Protein AF-Q9SX06-F1 (afdb_monomer_lite)

InterPro domains:
  IPR012171 Fatty acid desaturase [PTHR32100] (4-141)

pLDDT: mean 92.92, std 5.28, range [66.38, 98.56]

Foldseek 3Di:
DPPVQLVPDDPVLCCQCPPPPNVLQCVVVCQQANRRPDGAHLLQLPGPVDDVVCSVVSPVVNVVVVVVVVVLVVVCVVVNVVVSCVPPVVVVSVVSSVVSVQVCQQQQDDPDGFDDDDDPRDDPVSSVVRTDDDDPDPVVD

Radius of gyration: 18.38 Å; chains: 1; bounding box: 45×38×48 Å

Secondary structure (DSSP, 8-state):
--HHHHHTS-HHHHHHHHSTTGGGG-HHHHHHH-STT----TT-TTSTTS-GGGHHHHHHHHHHHHHHHHHHHHHHHHH-HHHHIIIIIHHHHHHHHHHHHHHHHHH--SSSPPP---GGG--HHHHHT-------GGG--

Organism: Brassica napus (NCBI:txid3708)

Structure (mmCIF, N/CA/C/O backbone):
data_AF-Q9SX06-F1
#
_entry.id   AF-Q9SX06-F1
#
loop_
_atom_site.group_PDB
_atom_site.id
_atom_site.type_symbol
_atom_site.label_atom_id
_atom_site.label_alt_id
_atom_site.label_comp_id
_atom_site.label_asym_id
_atom_site.label_entity_id
_atom_site.label_seq_id
_atom_site.pdbx_PDB_ins_code
_atom_site.Cartn_x
_atom_site.Cartn_y
_atom_site.Cartn_z
_atom_site.occupancy
_atom_site.B_iso_or_equiv
_atom_site.auth_seq_id
_atom_site.auth_comp_id
_atom_site.auth_asym_id
_atom_site.auth_atom_id
_atom_site.pdbx_PDB_model_num
ATOM 1 N N . LEU A 1 1 ? 11.502 -8.182 -11.245 1.00 79.12 1 LEU A N 1
ATOM 2 C CA . LEU A 1 1 ? 12.830 -7.976 -10.615 1.00 79.12 1 LEU A CA 1
ATOM 3 C C . LEU A 1 1 ? 13.899 -8.559 -11.544 1.00 79.12 1 LEU A C 1
ATOM 5 O O . LEU A 1 1 ? 13.615 -9.608 -12.111 1.00 79.12 1 LEU A O 1
ATOM 9 N N . PRO A 1 2 ? 15.064 -7.925 -11.776 1.00 85.12 2 PRO A N 1
ATOM 10 C CA . PRO A 1 2 ? 16.169 -8.583 -12.479 1.00 85.12 2 PRO A CA 1
ATOM 11 C C . PRO A 1 2 ? 16.639 -9.827 -11.714 1.00 85.12 2 PRO A C 1
ATOM 13 O O . PRO A 1 2 ? 16.700 -9.797 -10.485 1.00 85.12 2 PRO A O 1
ATOM 16 N N . GLU A 1 3 ? 17.004 -10.896 -12.422 1.00 87.69 3 GLU A N 1
ATOM 17 C CA . GLU A 1 3 ? 17.399 -12.177 -11.813 1.00 87.69 3 GLU A CA 1
ATOM 18 C C . GLU A 1 3 ? 18.585 -12.027 -10.849 1.00 87.69 3 GLU A C 1
ATOM 20 O O . GLU A 1 3 ? 18.566 -12.569 -9.746 1.00 87.69 3 GLU A O 1
ATOM 25 N N . LYS A 1 4 ? 19.580 -11.208 -11.215 1.00 90.44 4 LYS A N 1
ATOM 26 C CA . LYS A 1 4 ? 20.727 -10.887 -10.350 1.00 90.44 4 LYS A CA 1
ATOM 27 C C . LYS A 1 4 ? 20.289 -10.336 -8.990 1.00 90.44 4 LYS A C 1
ATOM 29 O O . LYS A 1 4 ? 20.822 -10.733 -7.962 1.00 90.44 4 LYS A O 1
ATOM 34 N N . LEU A 1 5 ? 19.305 -9.434 -8.982 1.00 89.44 5 LEU A N 1
ATOM 35 C CA . LEU A 1 5 ? 18.799 -8.841 -7.747 1.00 89.44 5 LEU A CA 1
ATOM 36 C C . LEU A 1 5 ? 17.976 -9.853 -6.947 1.00 89.44 5 LEU A C 1
ATOM 38 O O . LEU A 1 5 ? 18.119 -9.898 -5.734 1.00 89.44 5 LEU A O 1
ATOM 42 N N . TYR A 1 6 ? 17.181 -10.696 -7.616 1.00 91.44 6 TYR A N 1
ATOM 43 C CA . TYR A 1 6 ? 16.444 -11.791 -6.978 1.00 91.44 6 TYR A CA 1
ATOM 44 C C . TYR A 1 6 ? 17.371 -12.764 -6.235 1.00 91.44 6 TYR A C 1
ATOM 46 O O . TYR A 1 6 ? 17.118 -13.087 -5.075 1.00 91.44 6 TYR A O 1
ATOM 54 N N . LYS A 1 7 ? 18.465 -13.194 -6.879 1.00 92.94 7 LYS A N 1
ATOM 55 C CA . LYS A 1 7 ? 19.441 -14.134 -6.301 1.00 92.94 7 LYS A CA 1
ATOM 56 C C . LYS A 1 7 ? 20.136 -13.584 -5.052 1.00 92.94 7 LYS A C 1
ATOM 58 O O . LYS A 1 7 ? 20.489 -14.362 -4.175 1.00 92.94 7 LYS A O 1
ATOM 63 N N . ASN A 1 8 ? 20.271 -12.263 -4.955 1.00 94.81 8 ASN A N 1
ATOM 64 C CA . ASN A 1 8 ? 20.913 -11.583 -3.829 1.00 94.81 8 ASN A CA 1
ATOM 65 C C . ASN A 1 8 ? 19.944 -11.216 -2.689 1.00 94.81 8 ASN A C 1
ATOM 67 O O . ASN A 1 8 ? 20.369 -10.625 -1.699 1.00 94.81 8 ASN A O 1
ATOM 71 N N . LEU A 1 9 ? 18.645 -11.514 -2.811 1.00 94.06 9 LEU A N 1
ATOM 72 C CA . LEU A 1 9 ? 17.686 -11.244 -1.741 1.00 94.06 9 LEU A CA 1
ATOM 73 C C . LEU A 1 9 ? 17.891 -12.192 -0.558 1.00 94.06 9 LEU A C 1
ATOM 75 O O . LEU A 1 9 ? 18.123 -13.389 -0.736 1.00 94.06 9 LEU A O 1
ATOM 79 N N . SER A 1 10 ? 17.686 -11.671 0.655 1.00 94.44 10 SER A N 1
ATOM 80 C CA . SER A 1 10 ? 17.621 -12.507 1.853 1.00 94.44 10 SER A CA 1
ATOM 81 C C . SER A 1 10 ? 16.510 -13.556 1.738 1.00 94.44 10 SER A C 1
ATOM 83 O O . SER A 1 10 ? 15.485 -13.339 1.079 1.00 94.44 10 SER A O 1
ATOM 85 N N . HIS A 1 11 ? 16.688 -14.687 2.425 1.00 94.81 11 HIS A N 1
ATOM 86 C CA . HIS A 1 11 ? 15.695 -15.763 2.447 1.00 94.81 11 HIS A CA 1
ATOM 87 C C . HIS A 1 11 ? 14.311 -15.262 2.890 1.00 94.81 11 HIS A C 1
ATOM 89 O O . HIS A 1 11 ? 13.310 -15.552 2.239 1.00 94.81 11 HIS A O 1
ATOM 95 N N . SER A 1 12 ? 14.258 -14.435 3.939 1.00 93.12 12 SER A N 1
ATOM 96 C CA . SER A 1 12 ? 13.014 -13.846 4.446 1.00 93.12 12 SER A CA 1
ATOM 97 C C . SER A 1 12 ? 12.313 -12.964 3.410 1.00 93.12 12 SER A C 1
ATOM 99 O O . SER A 1 12 ? 11.108 -13.100 3.205 1.00 93.12 12 SER A O 1
ATOM 101 N N . THR A 1 13 ? 13.059 -12.111 2.701 1.00 92.75 13 THR A N 1
ATOM 102 C CA . THR A 1 13 ? 12.498 -11.242 1.654 1.00 92.75 13 THR A CA 1
ATOM 103 C C . THR A 1 13 ? 11.952 -12.062 0.492 1.00 92.75 13 THR A C 1
ATOM 105 O O . THR A 1 13 ? 10.899 -11.732 -0.054 1.00 92.75 13 THR A O 1
ATOM 108 N N . ARG A 1 14 ? 12.651 -13.138 0.112 1.00 93.62 14 ARG A N 1
ATOM 109 C CA . ARG A 1 14 ? 12.184 -14.052 -0.933 1.00 93.62 14 ARG A CA 1
ATOM 110 C C . ARG A 1 14 ? 10.899 -14.757 -0.526 1.00 93.62 14 ARG A C 1
ATOM 112 O O . ARG A 1 14 ? 9.950 -14.749 -1.297 1.00 93.62 14 ARG A O 1
ATOM 119 N N . MET A 1 15 ? 10.869 -15.315 0.679 1.00 94.38 15 MET A N 1
ATOM 120 C CA . MET A 1 15 ? 9.704 -16.016 1.209 1.00 94.38 15 MET A CA 1
ATOM 121 C C . MET A 1 15 ? 8.480 -15.093 1.256 1.00 94.38 15 MET A C 1
ATOM 123 O O . MET A 1 15 ? 7.449 -15.413 0.675 1.00 94.38 15 MET A O 1
ATOM 127 N N . LEU A 1 16 ? 8.623 -13.896 1.838 1.00 93.25 16 LEU A N 1
ATOM 128 C CA . LEU A 1 16 ? 7.544 -12.908 1.915 1.00 93.25 16 LEU A CA 1
ATOM 129 C C . LEU A 1 16 ? 6.994 -12.518 0.534 1.00 93.25 16 LEU A C 1
ATOM 131 O O . LEU A 1 16 ? 5.794 -12.343 0.380 1.00 93.25 16 LEU A O 1
ATOM 135 N N . ARG A 1 17 ? 7.862 -12.341 -0.468 1.00 91.31 17 ARG A N 1
ATOM 136 C CA . ARG A 1 17 ? 7.474 -11.764 -1.767 1.00 91.31 17 ARG A CA 1
ATOM 137 C C . ARG A 1 17 ? 7.155 -12.779 -2.855 1.00 91.31 17 ARG A C 1
ATOM 139 O O . ARG A 1 17 ? 6.604 -12.372 -3.874 1.00 91.31 17 ARG A O 1
ATOM 146 N N . TYR A 1 18 ? 7.490 -14.056 -2.669 1.00 91.12 18 TYR A N 1
ATOM 147 C CA . TYR A 1 18 ? 7.342 -15.072 -3.716 1.00 91.12 18 TYR A CA 1
ATOM 148 C C . TYR A 1 18 ? 6.706 -16.395 -3.258 1.00 91.12 18 TYR A C 1
ATOM 150 O O . TYR A 1 18 ? 6.537 -17.277 -4.095 1.00 91.12 18 TYR A O 1
ATOM 158 N N . THR A 1 19 ? 6.313 -16.546 -1.987 1.00 94.25 19 THR A N 1
ATOM 159 C CA . THR A 1 19 ? 5.656 -17.769 -1.488 1.00 94.25 19 THR A CA 1
ATOM 160 C C . THR A 1 19 ? 4.213 -17.490 -1.071 1.00 94.25 19 THR A C 1
ATOM 162 O O . THR A 1 19 ? 3.976 -16.884 -0.029 1.00 94.25 19 THR A O 1
ATOM 165 N N . VAL A 1 20 ? 3.238 -17.943 -1.867 1.00 91.31 20 VAL A N 1
ATOM 166 C CA . VAL A 1 20 ? 1.798 -17.790 -1.571 1.00 91.31 20 VAL A CA 1
ATOM 167 C C . VAL A 1 20 ? 1.466 -18.364 -0.180 1.00 91.31 20 VAL A C 1
ATOM 169 O O . VAL A 1 20 ? 1.941 -19.455 0.137 1.00 91.31 20 VAL A O 1
ATOM 172 N N . PRO A 1 21 ? 0.669 -17.659 0.654 1.00 92.69 21 PRO A N 1
ATOM 173 C CA . PRO A 1 21 ? -0.074 -16.421 0.364 1.00 92.69 21 PRO A CA 1
ATOM 174 C C . PRO A 1 21 ? 0.660 -15.116 0.721 1.00 92.69 21 PRO A C 1
ATOM 176 O O . PRO A 1 21 ? 0.108 -14.039 0.527 1.00 92.69 21 PRO A O 1
ATOM 179 N N . LEU A 1 22 ? 1.899 -15.179 1.214 1.00 94.00 22 LEU A N 1
ATOM 180 C CA . LEU A 1 22 ? 2.616 -14.029 1.784 1.00 94.00 22 LEU A CA 1
ATOM 181 C C . LEU A 1 22 ? 2.737 -12.791 0.868 1.00 94.00 22 LEU A C 1
ATOM 183 O O . LEU A 1 22 ? 2.608 -11.681 1.391 1.00 94.00 22 LEU A O 1
ATOM 187 N N . PRO A 1 23 ? 2.918 -12.917 -0.466 1.00 93.50 23 PRO A N 1
ATOM 188 C CA . PRO A 1 23 ? 2.972 -11.759 -1.352 1.00 93.50 23 PRO A CA 1
ATOM 189 C C . PRO A 1 23 ? 1.707 -10.905 -1.297 1.00 93.50 23 PRO A C 1
ATOM 191 O O . PRO A 1 23 ? 1.815 -9.696 -1.443 1.00 93.50 23 PRO A O 1
ATOM 194 N N . MET A 1 24 ? 0.546 -11.521 -1.037 1.00 94.06 24 MET A N 1
ATOM 195 C CA . MET A 1 24 ? -0.761 -10.852 -0.948 1.00 94.06 24 MET A CA 1
ATOM 196 C C . MET A 1 24 ? -0.925 -10.020 0.332 1.00 94.06 24 MET A C 1
ATOM 198 O O . MET A 1 24 ? -1.966 -9.419 0.558 1.00 94.06 24 MET A O 1
ATOM 202 N N . LEU A 1 25 ? 0.071 -10.044 1.221 1.00 94.25 25 LEU A N 1
ATOM 203 C CA . LEU A 1 25 ? 0.130 -9.237 2.441 1.00 94.25 25 LEU A CA 1
ATOM 204 C C . LEU A 1 25 ? 1.299 -8.245 2.395 1.00 94.25 25 LEU A C 1
ATOM 206 O O . LEU A 1 25 ? 1.584 -7.566 3.383 1.00 94.25 25 LEU A O 1
ATOM 210 N N . ALA A 1 26 ? 2.022 -8.173 1.274 1.00 93.44 26 ALA A N 1
ATOM 211 C CA . ALA A 1 26 ? 3.243 -7.388 1.173 1.00 93.44 26 ALA A CA 1
ATOM 212 C C . ALA A 1 26 ? 2.974 -5.900 0.903 1.00 93.44 26 ALA A C 1
ATOM 214 O O . ALA A 1 26 ? 3.872 -5.084 1.137 1.00 93.44 26 ALA A O 1
ATOM 215 N N . TYR A 1 27 ? 1.776 -5.526 0.436 1.00 94.75 27 TYR A N 1
ATOM 216 C CA . TYR A 1 27 ? 1.445 -4.142 0.084 1.00 94.75 27 TYR A CA 1
ATOM 217 C C . TYR A 1 27 ? 1.686 -3.120 1.215 1.00 94.75 27 TYR A C 1
ATOM 219 O O . TYR A 1 27 ? 2.382 -2.131 0.965 1.00 94.75 27 TYR A O 1
ATOM 227 N N . PRO A 1 28 ? 1.255 -3.336 2.477 1.00 94.81 28 PRO A N 1
ATOM 228 C CA . PRO A 1 28 ? 1.548 -2.393 3.556 1.00 94.81 28 PRO A CA 1
ATOM 229 C C . PRO A 1 28 ? 3.053 -2.182 3.758 1.00 94.81 28 PRO A C 1
ATOM 231 O O . PRO A 1 28 ? 3.504 -1.050 3.911 1.00 94.81 28 PRO A O 1
ATOM 234 N N . LEU A 1 29 ? 3.857 -3.247 3.680 1.00 93.94 29 LEU A N 1
ATOM 235 C CA . LEU A 1 29 ? 5.318 -3.159 3.786 1.00 93.94 29 LEU A CA 1
ATOM 236 C C . LEU A 1 29 ? 5.940 -2.448 2.576 1.00 93.94 29 LEU A C 1
ATOM 238 O O . LEU A 1 29 ? 6.921 -1.718 2.722 1.00 93.94 29 LEU A O 1
ATOM 242 N N . TYR A 1 30 ? 5.365 -2.624 1.384 1.00 94.19 30 TYR A N 1
ATOM 243 C CA . TYR A 1 30 ? 5.761 -1.886 0.187 1.00 94.19 30 TYR A CA 1
ATOM 244 C C . TYR A 1 30 ? 5.559 -0.371 0.349 1.00 94.19 30 TYR A C 1
ATOM 246 O O . TYR A 1 30 ? 6.398 0.397 -0.126 1.00 94.19 30 TYR A O 1
ATOM 254 N N . LEU A 1 31 ? 4.518 0.078 1.056 1.00 95.81 31 LEU A N 1
ATOM 255 C CA . LEU A 1 31 ? 4.313 1.509 1.296 1.00 95.81 31 LEU A CA 1
ATOM 256 C C . LEU A 1 31 ? 5.460 2.127 2.109 1.00 95.81 31 LEU A C 1
ATOM 258 O O . LEU A 1 31 ? 5.916 3.223 1.778 1.00 95.81 31 LEU A O 1
ATOM 262 N N . TRP A 1 32 ? 5.981 1.396 3.096 1.00 94.88 32 TRP A N 1
ATOM 263 C CA . TRP A 1 32 ? 7.091 1.835 3.946 1.00 94.88 32 TRP A CA 1
ATOM 264 C C . TRP A 1 32 ? 8.466 1.725 3.283 1.00 94.88 32 TRP A C 1
ATOM 266 O O . TRP A 1 32 ? 9.270 2.645 3.405 1.00 94.88 32 TRP A O 1
ATOM 276 N N . TYR A 1 33 ? 8.741 0.609 2.600 1.00 92.06 33 TYR A N 1
ATOM 277 C CA . TYR A 1 33 ? 10.107 0.234 2.199 1.00 92.06 33 TYR A CA 1
ATOM 278 C C . TYR A 1 33 ? 10.289 0.002 0.695 1.00 92.06 33 TYR A C 1
ATOM 280 O O . TYR A 1 33 ? 11.389 -0.314 0.246 1.00 92.06 33 TYR A O 1
ATOM 288 N N . ARG A 1 34 ? 9.218 0.130 -0.096 1.00 92.62 34 ARG A N 1
ATOM 289 C CA . ARG A 1 34 ? 9.171 -0.182 -1.534 1.00 92.62 34 ARG A CA 1
ATOM 290 C C . ARG A 1 34 ? 9.587 -1.620 -1.861 1.00 92.62 34 ARG A C 1
ATOM 292 O O . ARG A 1 34 ? 9.589 -2.520 -1.022 1.00 92.62 34 ARG A O 1
ATOM 299 N N . SER A 1 35 ? 9.797 -1.890 -3.147 1.00 90.44 35 SER A N 1
ATOM 300 C CA . SER A 1 35 ? 10.291 -3.170 -3.658 1.00 90.44 35 SER A CA 1
ATOM 301 C C . SER A 1 35 ? 11.821 -3.235 -3.566 1.00 90.44 35 SER A C 1
ATOM 303 O O . SER A 1 35 ? 12.467 -2.191 -3.633 1.00 90.44 35 SER A O 1
ATOM 305 N N . PRO A 1 36 ? 12.427 -4.436 -3.508 1.00 90.69 36 PRO A N 1
ATOM 306 C CA . PRO A 1 36 ? 13.877 -4.563 -3.443 1.00 90.69 36 PRO A CA 1
ATOM 307 C C . PRO A 1 36 ? 14.575 -3.853 -4.607 1.00 90.69 36 PRO A C 1
ATOM 309 O O . PRO A 1 36 ? 14.118 -3.930 -5.751 1.00 90.69 36 PRO A O 1
ATOM 312 N N . GLY A 1 37 ? 15.682 -3.172 -4.307 1.00 88.19 37 GLY A N 1
ATOM 313 C CA . GLY A 1 37 ? 16.421 -2.346 -5.267 1.00 88.19 37 GLY A CA 1
ATOM 314 C C . GLY A 1 37 ? 15.793 -0.980 -5.556 1.00 88.19 37 GLY A C 1
ATOM 315 O O . GLY A 1 37 ? 16.229 -0.308 -6.487 1.00 88.19 37 GLY A O 1
ATOM 316 N N . LYS A 1 38 ? 14.770 -0.568 -4.797 1.00 89.00 38 LYS A N 1
ATOM 317 C CA . LYS A 1 38 ? 14.231 0.795 -4.808 1.00 89.00 38 LYS A CA 1
ATOM 318 C C . LYS A 1 38 ? 14.243 1.362 -3.394 1.00 89.00 38 LYS A C 1
ATOM 320 O O . LYS A 1 38 ? 13.944 0.647 -2.446 1.00 89.00 38 LYS A O 1
ATOM 325 N N . GLU A 1 39 ? 14.526 2.652 -3.285 1.00 91.38 39 GLU A N 1
ATOM 326 C CA . GLU A 1 39 ? 14.528 3.386 -2.019 1.00 91.38 39 GLU A CA 1
ATOM 327 C C . GLU A 1 39 ? 13.361 4.376 -1.952 1.00 91.38 39 GLU A C 1
ATOM 329 O O . GLU A 1 39 ? 12.787 4.769 -2.980 1.00 91.38 39 GLU A O 1
ATOM 334 N N . GLY A 1 40 ? 13.012 4.771 -0.730 1.00 94.50 40 GLY A N 1
ATOM 335 C CA . GLY A 1 40 ? 11.946 5.721 -0.437 1.00 94.50 40 GLY A CA 1
ATOM 336 C C . GLY A 1 40 ? 10.820 5.129 0.406 1.00 94.50 40 GLY A C 1
ATOM 337 O O . GLY A 1 40 ? 10.769 3.928 0.645 1.00 94.50 40 GLY A O 1
ATOM 338 N N . SER A 1 41 ? 9.912 6.000 0.834 1.00 96.31 41 SER A N 1
ATOM 339 C CA . SER A 1 41 ? 8.715 5.663 1.604 1.00 96.31 41 SER A CA 1
ATOM 340 C C . SER A 1 41 ? 7.573 6.540 1.113 1.00 96.31 41 SER A C 1
ATOM 342 O O . SER A 1 41 ? 7.774 7.735 0.890 1.00 96.31 41 SER A O 1
ATOM 344 N N . HIS A 1 42 ? 6.381 5.967 0.975 1.00 96.50 42 HIS A N 1
ATOM 345 C CA . HIS A 1 42 ? 5.188 6.714 0.571 1.00 96.50 42 HIS A CA 1
ATOM 346 C C . HIS A 1 42 ? 4.709 7.677 1.668 1.00 96.50 42 HIS A C 1
ATOM 348 O O . HIS A 1 42 ? 3.958 8.598 1.376 1.00 96.50 42 HIS A O 1
ATOM 354 N N . TYR A 1 43 ? 5.188 7.500 2.904 1.00 96.69 43 TYR A N 1
ATOM 355 C CA . TYR A 1 43 ? 4.874 8.359 4.048 1.00 96.69 43 TYR A CA 1
ATOM 356 C C . TYR A 1 43 ? 5.906 9.474 4.273 1.00 96.69 43 TYR A C 1
ATOM 358 O O . TYR A 1 43 ? 5.752 10.284 5.182 1.00 96.69 43 TYR A O 1
ATOM 366 N N . ASN A 1 44 ? 6.985 9.519 3.481 1.00 96.88 44 ASN A N 1
ATOM 367 C CA . ASN A 1 44 ? 8.010 10.555 3.588 1.00 96.88 44 ASN A CA 1
ATOM 368 C C . ASN A 1 44 ? 7.832 11.598 2.467 1.00 96.88 44 ASN A C 1
ATOM 370 O O . ASN A 1 44 ? 8.128 11.282 1.311 1.00 96.88 44 ASN A O 1
ATOM 374 N N . PRO A 1 45 ? 7.449 12.854 2.780 1.00 97.50 45 PRO A N 1
ATOM 375 C CA . PRO A 1 45 ? 7.311 13.921 1.786 1.00 97.50 45 PRO A CA 1
ATOM 376 C C . PRO A 1 45 ? 8.588 14.184 0.983 1.00 97.50 45 PRO A C 1
ATOM 378 O O . PRO A 1 45 ? 8.527 14.610 -0.163 1.00 97.50 45 PRO A O 1
ATOM 381 N N . TYR A 1 46 ? 9.757 13.923 1.565 1.00 96.62 46 TYR A N 1
ATOM 382 C CA . TYR A 1 46 ? 11.052 14.130 0.918 1.00 96.62 46 TYR A CA 1
ATOM 383 C C . TYR A 1 46 ? 11.557 12.887 0.176 1.00 96.62 46 TYR A C 1
ATOM 385 O O . TYR A 1 46 ? 12.701 12.866 -0.277 1.00 96.62 46 TYR A O 1
ATOM 393 N N . SER A 1 47 ? 10.733 11.844 0.041 1.00 95.69 47 SER A N 1
ATOM 394 C CA . SER A 1 47 ? 11.082 10.679 -0.765 1.00 95.69 47 SER A CA 1
ATOM 395 C C . SER A 1 47 ? 11.247 11.062 -2.238 1.00 95.69 47 SER A C 1
ATOM 397 O O . SER A 1 47 ? 10.448 11.813 -2.789 1.00 95.69 47 SER A O 1
ATOM 399 N N . SER A 1 48 ? 12.228 10.451 -2.908 1.00 92.25 48 SER A N 1
ATOM 400 C CA . SER A 1 48 ? 12.436 10.546 -4.364 1.00 92.25 48 SER A CA 1
ATOM 401 C C . SER A 1 48 ? 11.274 9.999 -5.209 1.00 92.25 48 SER A C 1
ATOM 403 O O . SER A 1 48 ? 11.326 10.046 -6.435 1.00 92.25 48 SER A O 1
ATOM 405 N N . LEU A 1 49 ? 10.237 9.464 -4.561 1.00 92.31 49 LEU A N 1
ATOM 406 C CA . LEU A 1 49 ? 8.962 9.095 -5.163 1.00 92.31 49 LEU A CA 1
ATOM 407 C C . LEU A 1 49 ? 8.172 10.289 -5.703 1.00 92.31 49 LEU A C 1
ATOM 409 O O . LEU A 1 49 ? 7.424 10.109 -6.659 1.00 92.31 49 LEU A O 1
ATOM 413 N N . PHE A 1 50 ? 8.317 11.459 -5.081 1.00 95.06 50 PHE A N 1
ATOM 414 C CA . PHE A 1 50 ? 7.411 12.586 -5.274 1.00 95.06 50 PHE A CA 1
ATOM 415 C C . PHE A 1 50 ? 8.156 13.826 -5.759 1.00 95.06 50 PHE A C 1
ATOM 417 O O . PHE A 1 50 ? 9.305 14.083 -5.379 1.00 95.06 50 PHE A O 1
ATOM 424 N N . ALA A 1 51 ? 7.488 14.631 -6.580 1.00 95.75 51 ALA A N 1
ATOM 425 C CA . ALA A 1 51 ? 7.992 15.936 -6.969 1.00 95.75 51 ALA A CA 1
ATOM 426 C C . ALA A 1 51 ? 7.972 16.900 -5.763 1.00 95.75 51 ALA A C 1
ATOM 428 O O . ALA A 1 51 ? 7.108 16.797 -4.887 1.00 95.75 51 ALA A O 1
ATOM 429 N N . PRO A 1 52 ? 8.871 17.903 -5.704 1.00 97.50 52 PRO A N 1
ATOM 430 C CA . PRO A 1 52 ? 8.873 18.878 -4.612 1.00 97.50 52 PRO A CA 1
ATOM 431 C C . PRO A 1 52 ? 7.537 19.611 -4.404 1.00 97.50 52 PRO A C 1
ATOM 433 O O . PRO A 1 52 ? 7.224 19.989 -3.275 1.00 97.50 52 PRO A O 1
ATOM 436 N N . SER A 1 53 ? 6.741 19.787 -5.462 1.00 97.81 53 SER A N 1
ATOM 437 C CA . SER A 1 53 ? 5.404 20.392 -5.414 1.00 97.81 53 SER A CA 1
ATOM 438 C C . SER A 1 53 ? 4.364 19.535 -4.679 1.00 97.81 53 SER A C 1
ATOM 440 O O . SER A 1 53 ? 3.407 20.079 -4.135 1.00 97.81 53 SER A O 1
ATOM 442 N N . GLU A 1 54 ? 4.556 18.216 -4.602 1.00 97.69 54 GLU A N 1
ATOM 443 C CA . GLU A 1 54 ? 3.596 17.268 -4.017 1.00 97.69 54 GLU A CA 1
ATOM 444 C C . GLU A 1 54 ? 3.790 17.083 -2.505 1.00 97.69 54 GLU A C 1
ATOM 446 O O . GLU A 1 54 ? 2.921 16.546 -1.822 1.00 97.69 54 GLU A O 1
ATOM 451 N N . ARG A 1 55 ? 4.902 17.576 -1.944 1.00 97.62 55 ARG A N 1
ATOM 452 C CA . ARG A 1 55 ? 5.302 17.371 -0.537 1.00 97.62 55 ARG A CA 1
ATOM 453 C C . ARG A 1 55 ? 4.191 17.652 0.468 1.00 97.62 55 ARG A C 1
ATOM 455 O O . ARG A 1 55 ? 3.997 16.881 1.406 1.00 97.62 55 ARG A O 1
ATOM 462 N N . LYS A 1 56 ? 3.457 18.752 0.274 1.00 98.25 56 LYS A N 1
ATOM 463 C CA . LYS A 1 56 ? 2.353 19.131 1.167 1.00 98.25 56 LYS A CA 1
ATOM 464 C C . LYS A 1 56 ? 1.227 18.097 1.131 1.00 98.25 56 LYS A C 1
ATOM 466 O O . LYS A 1 56 ? 0.724 17.734 2.184 1.00 98.25 56 LYS A O 1
ATOM 471 N N . LEU A 1 57 ? 0.895 17.565 -0.046 1.00 98.12 57 LEU A N 1
ATOM 472 C CA . LEU A 1 57 ? -0.136 16.535 -0.208 1.00 98.12 57 LEU A CA 1
ATOM 473 C C . LEU A 1 57 ? 0.260 15.229 0.493 1.00 98.12 57 LEU A C 1
ATOM 475 O O . LEU A 1 57 ? -0.566 14.605 1.161 1.00 98.12 57 LEU A O 1
ATOM 479 N N . ILE A 1 58 ? 1.536 14.846 0.405 1.00 98.12 58 ILE A N 1
ATOM 480 C CA . ILE A 1 58 ? 2.062 13.660 1.095 1.00 98.12 58 ILE A CA 1
ATOM 481 C C . ILE A 1 58 ? 2.033 13.849 2.615 1.00 98.12 58 ILE A C 1
ATOM 483 O O . ILE A 1 58 ? 1.593 12.957 3.339 1.00 98.12 58 ILE A O 1
ATOM 487 N N . ALA A 1 59 ? 2.432 15.023 3.110 1.00 98.25 59 ALA A N 1
ATOM 488 C CA . ALA A 1 59 ? 2.364 15.335 4.536 1.00 98.25 59 ALA A CA 1
ATOM 489 C C . ALA A 1 59 ? 0.916 15.307 5.055 1.00 98.25 59 ALA A C 1
ATOM 491 O O . ALA A 1 59 ? 0.646 14.701 6.093 1.00 98.25 59 ALA A O 1
ATOM 492 N N . THR A 1 60 ? -0.025 15.903 4.315 1.00 98.44 60 THR A N 1
ATOM 493 C CA . THR A 1 60 ? -1.448 15.916 4.676 1.00 98.44 60 THR A CA 1
ATOM 494 C C . THR A 1 60 ? -2.028 14.506 4.704 1.00 98.44 60 THR A C 1
ATOM 496 O O . THR A 1 60 ? -2.581 14.102 5.722 1.00 98.44 60 THR A O 1
ATOM 499 N N . SER A 1 61 ? -1.859 13.727 3.633 1.00 97.75 61 SER A N 1
ATOM 500 C CA . SER A 1 61 ? -2.388 12.357 3.559 1.00 97.75 61 SER A CA 1
ATOM 501 C C . SER A 1 61 ? -1.796 11.440 4.635 1.00 97.75 61 SER A C 1
ATOM 503 O O . SER A 1 61 ? -2.541 10.722 5.301 1.00 97.75 61 SER A O 1
ATOM 505 N N . THR A 1 62 ? -0.486 11.529 4.888 1.00 98.00 62 THR A N 1
ATOM 506 C CA . THR A 1 62 ? 0.188 10.794 5.975 1.00 98.00 62 THR A CA 1
ATOM 507 C C . THR A 1 62 ? -0.355 11.187 7.350 1.00 98.00 62 THR A C 1
ATOM 509 O O . THR A 1 62 ? -0.570 10.323 8.203 1.00 98.00 62 THR A O 1
ATOM 512 N N . THR A 1 63 ? -0.626 12.478 7.569 1.00 98.31 63 THR A N 1
ATOM 513 C CA . THR A 1 63 ? -1.219 12.974 8.820 1.00 98.31 63 THR A CA 1
ATOM 514 C C . THR A 1 63 ? -2.632 12.427 9.007 1.00 98.31 63 THR A C 1
ATOM 516 O O . THR A 1 63 ? -2.933 11.870 10.060 1.00 98.31 63 THR A O 1
ATOM 519 N N . CYS A 1 64 ? -3.484 12.501 7.978 1.00 98.25 64 CYS A N 1
ATOM 520 C CA . CYS A 1 64 ? -4.840 11.950 8.026 1.00 98.25 64 CYS A CA 1
ATOM 521 C C . CYS A 1 64 ? -4.831 10.447 8.328 1.00 98.25 64 CYS A C 1
ATOM 523 O O . CYS A 1 64 ? -5.571 9.988 9.195 1.00 98.25 64 CYS A O 1
ATOM 525 N N . TRP A 1 65 ? -3.957 9.688 7.664 1.00 96.88 65 TRP A N 1
ATOM 526 C CA . TRP A 1 65 ? -3.810 8.256 7.913 1.00 96.88 65 TRP A CA 1
ATOM 527 C C . TRP A 1 65 ? -3.360 7.959 9.353 1.00 96.88 65 TRP A C 1
ATOM 529 O O . TRP A 1 65 ? -3.920 7.083 10.011 1.00 96.88 65 TRP A O 1
ATOM 539 N N . SER A 1 66 ? -2.406 8.734 9.878 1.00 97.88 66 SER A N 1
ATOM 540 C CA . SER A 1 66 ? -1.920 8.581 11.257 1.00 97.88 66 SER A CA 1
ATOM 541 C C . SER A 1 66 ? -3.011 8.867 12.290 1.00 97.88 66 SER A C 1
ATOM 543 O O . SER A 1 66 ? -3.099 8.164 13.294 1.00 97.88 66 SER A O 1
ATOM 545 N N . ILE A 1 67 ? -3.874 9.855 12.027 1.00 98.56 67 ILE A N 1
ATOM 546 C CA . ILE A 1 67 ? -5.040 10.149 12.870 1.00 98.56 67 ILE A CA 1
ATOM 547 C C . ILE A 1 67 ? -5.987 8.948 12.894 1.00 98.56 67 ILE A C 1
ATOM 549 O O . ILE A 1 67 ? -6.362 8.513 13.977 1.00 98.56 67 ILE A O 1
ATOM 553 N N . VAL A 1 68 ? -6.318 8.364 11.736 1.00 97.69 68 VAL A N 1
ATOM 554 C CA . VAL A 1 68 ? -7.179 7.169 11.672 1.00 97.69 68 VAL A CA 1
ATOM 555 C C . VAL A 1 68 ? -6.578 6.017 12.477 1.00 97.69 68 VAL A C 1
ATOM 557 O O . VAL A 1 68 ? -7.279 5.405 13.282 1.00 97.69 68 VAL A O 1
ATOM 560 N N . LEU A 1 69 ? -5.277 5.746 12.324 1.00 97.19 69 LEU A N 1
ATOM 561 C CA . LEU A 1 69 ? -4.601 4.700 13.094 1.00 97.19 69 LEU A CA 1
ATOM 562 C C . LEU A 1 69 ? -4.673 4.970 14.606 1.00 97.19 69 LEU A C 1
ATOM 564 O O . LEU A 1 69 ? -5.030 4.074 15.371 1.00 97.19 69 LEU A O 1
ATOM 568 N N . ALA A 1 70 ? -4.383 6.200 15.038 1.00 98.56 70 ALA A N 1
ATOM 569 C CA . ALA A 1 70 ? -4.468 6.593 16.443 1.00 98.56 70 ALA A CA 1
ATOM 570 C C . ALA A 1 70 ? -5.900 6.466 16.990 1.00 98.56 70 ALA A C 1
ATOM 572 O O . ALA A 1 70 ? -6.092 5.962 18.096 1.00 98.56 70 ALA A O 1
ATOM 573 N N . SER A 1 71 ? -6.913 6.849 16.206 1.00 98.38 71 SER A N 1
ATOM 574 C CA . SER A 1 71 ? -8.323 6.685 16.568 1.00 98.38 71 SER A CA 1
ATOM 575 C C . SER A 1 71 ? -8.712 5.216 16.723 1.00 98.38 71 SER A C 1
ATOM 577 O O . SER A 1 71 ? -9.418 4.880 17.668 1.00 98.38 71 SER A O 1
ATOM 579 N N . LEU A 1 72 ? -8.233 4.322 15.854 1.00 98.25 72 LE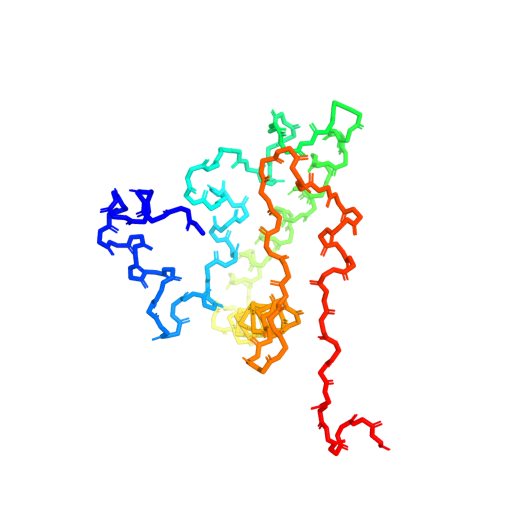U A N 1
ATOM 580 C CA . LEU A 1 72 ? -8.493 2.881 15.967 1.00 98.25 72 LEU A CA 1
ATOM 581 C C . LEU A 1 72 ? -7.823 2.271 17.201 1.00 98.25 72 LEU A C 1
ATOM 583 O O . LEU A 1 72 ? -8.435 1.456 17.892 1.00 98.25 72 LEU A O 1
ATOM 587 N N . VAL A 1 73 ? -6.593 2.691 17.509 1.00 98.31 73 VAL A N 1
ATOM 588 C CA . VAL A 1 73 ? -5.902 2.295 18.744 1.00 98.31 73 VAL A CA 1
ATOM 589 C C . VAL A 1 73 ? -6.681 2.786 19.960 1.00 98.31 73 VAL A C 1
ATOM 591 O O . VAL A 1 73 ? -6.954 1.998 20.860 1.00 98.31 73 VAL A O 1
ATOM 594 N N . TYR A 1 74 ? -7.120 4.043 19.974 1.00 98.56 74 TYR A N 1
ATOM 595 C CA . TYR A 1 74 ? -7.949 4.578 21.052 1.00 98.56 74 TYR A CA 1
ATOM 596 C C . TYR A 1 74 ? -9.271 3.806 21.206 1.00 98.56 74 TYR A C 1
ATOM 598 O O . TYR A 1 74 ? -9.602 3.362 22.305 1.00 98.56 74 TYR A O 1
ATOM 606 N N . LEU A 1 75 ? -9.980 3.544 20.104 1.00 98.25 75 LEU A N 1
ATOM 607 C CA . LEU A 1 75 ? -11.204 2.739 20.101 1.00 98.25 75 LEU A CA 1
ATOM 608 C C . LEU A 1 75 ? -10.967 1.324 20.634 1.00 98.25 75 LEU A C 1
ATOM 610 O O . LEU A 1 75 ? -11.842 0.779 21.303 1.00 98.25 75 LEU A O 1
ATOM 614 N N . SER A 1 76 ? -9.787 0.742 20.407 1.00 98.25 76 SER A N 1
ATOM 615 C CA . SER A 1 76 ? -9.456 -0.585 20.933 1.00 98.25 76 SER A CA 1
ATOM 616 C C . SER A 1 76 ? -9.484 -0.640 22.465 1.00 98.25 76 SER A C 1
ATOM 618 O O . SER A 1 76 ? -9.859 -1.670 23.022 1.00 98.25 76 SER A O 1
ATOM 620 N N . PHE A 1 77 ? -9.182 0.472 23.145 1.00 98.38 77 PHE A N 1
ATOM 621 C CA . PHE A 1 77 ? -9.297 0.583 24.601 1.00 98.38 77 PHE A CA 1
ATOM 622 C C . PHE A 1 77 ? -10.739 0.811 25.074 1.00 98.38 77 PHE A C 1
ATOM 624 O O . PHE A 1 77 ? -11.060 0.455 26.203 1.00 98.38 77 PHE A O 1
ATOM 631 N N . LEU A 1 78 ? -11.611 1.375 24.230 1.00 98.31 78 LEU A N 1
ATOM 632 C CA . LEU A 1 78 ? -13.009 1.650 24.578 1.00 98.31 78 LEU A CA 1
ATOM 633 C C . LEU A 1 78 ? -13.937 0.454 24.340 1.00 98.31 78 LEU A C 1
ATOM 635 O O . LEU A 1 78 ? -14.747 0.121 25.198 1.00 98.31 78 LEU A O 1
ATOM 639 N N . VAL A 1 79 ? -13.838 -0.183 23.168 1.00 98.00 79 VAL A N 1
ATOM 640 C CA . VAL A 1 79 ? -14.753 -1.262 22.736 1.00 98.00 79 VAL A CA 1
ATOM 641 C C . VAL A 1 79 ? -14.080 -2.636 22.662 1.00 98.00 79 VAL A C 1
ATOM 643 O O . VAL A 1 79 ? -14.694 -3.623 22.247 1.00 98.00 79 VAL A O 1
ATOM 646 N N . GLY A 1 80 ? -12.810 -2.702 23.056 1.00 98.12 80 GLY A N 1
ATOM 647 C CA . GLY A 1 80 ? -11.986 -3.901 23.036 1.00 98.12 80 GLY A CA 1
ATOM 648 C C . GLY A 1 80 ? -11.250 -4.109 21.702 1.00 98.12 80 GLY A C 1
ATOM 649 O O . GLY A 1 80 ? -11.809 -3.884 20.621 1.00 98.12 80 GLY A O 1
ATOM 650 N N . PRO A 1 81 ? -10.002 -4.613 21.736 1.00 97.69 81 PRO A N 1
ATOM 651 C CA . PRO A 1 81 ? -9.185 -4.795 20.536 1.00 97.69 81 PRO A CA 1
ATOM 652 C C . PRO A 1 81 ? -9.748 -5.850 19.582 1.00 97.69 81 PRO A C 1
ATOM 654 O O . PRO A 1 81 ? -9.603 -5.723 18.369 1.00 97.69 81 PRO A O 1
ATOM 657 N N . VAL A 1 82 ? -10.447 -6.864 20.103 1.00 98.25 82 VAL A N 1
ATOM 658 C CA . VAL A 1 82 ? -11.086 -7.906 19.283 1.00 98.25 82 VAL A CA 1
ATOM 659 C C . VAL A 1 82 ? -12.200 -7.319 18.413 1.00 98.25 82 VAL A C 1
ATOM 661 O O . VAL A 1 82 ? -12.340 -7.709 17.256 1.00 98.25 82 VAL A O 1
ATOM 664 N N . THR A 1 83 ? -12.970 -6.363 18.937 1.00 98.25 83 THR A N 1
ATOM 665 C CA . THR A 1 83 ? -14.036 -5.685 18.187 1.00 98.25 83 THR A CA 1
ATOM 666 C C . THR A 1 83 ? -13.451 -4.876 17.033 1.00 98.25 83 THR A C 1
ATOM 668 O O . THR A 1 83 ? -13.878 -5.037 15.891 1.00 98.25 83 THR A O 1
ATOM 671 N N . VAL A 1 84 ? -12.411 -4.077 17.300 1.00 98.50 84 VAL A N 1
ATOM 672 C CA . VAL A 1 84 ? -11.714 -3.293 16.265 1.00 98.50 84 VAL A CA 1
ATOM 673 C C . VAL A 1 84 ? -11.064 -4.204 15.221 1.00 98.50 84 VAL A C 1
ATOM 675 O O . VAL A 1 84 ? -11.178 -3.952 14.022 1.00 98.50 84 VAL A O 1
ATOM 678 N N . LEU A 1 85 ? -10.440 -5.308 15.645 1.00 98.06 85 LEU A N 1
ATOM 679 C CA . LEU A 1 85 ? -9.869 -6.295 14.730 1.00 98.06 85 LEU A CA 1
ATOM 680 C C . LEU A 1 85 ? -10.940 -6.895 13.810 1.00 98.06 85 LEU A C 1
ATOM 682 O O . LEU A 1 85 ? -10.714 -6.986 12.610 1.00 98.06 85 LEU A O 1
ATOM 686 N N . LYS A 1 86 ? -12.107 -7.272 14.340 1.00 98.19 86 LYS A N 1
ATOM 687 C CA . LYS A 1 86 ? -13.197 -7.856 13.543 1.00 98.19 86 LYS A CA 1
ATOM 688 C C . LYS A 1 86 ? -13.792 -6.867 12.543 1.00 98.19 86 LYS A C 1
ATOM 690 O O . LYS A 1 86 ? -14.023 -7.240 11.400 1.00 98.19 86 LYS A O 1
ATOM 695 N N . VAL A 1 87 ? -14.047 -5.631 12.971 1.00 97.56 87 VAL A N 1
ATOM 696 C CA . VAL A 1 87 ? -14.771 -4.637 12.159 1.00 97.56 87 VAL A CA 1
ATOM 697 C C . VAL A 1 87 ? -13.849 -3.882 11.200 1.00 97.56 87 VAL A C 1
ATOM 699 O O . VAL A 1 87 ? -14.298 -3.456 10.143 1.00 97.56 87 VAL A O 1
ATOM 702 N N . TYR A 1 88 ? -12.566 -3.728 11.534 1.00 97.31 88 TYR A N 1
ATOM 703 C CA . TYR A 1 88 ? -11.620 -2.963 10.719 1.00 97.31 88 TYR A CA 1
ATOM 704 C C . TYR A 1 88 ? -10.436 -3.801 10.236 1.00 97.31 88 TYR A C 1
ATOM 706 O O . TYR A 1 88 ? -10.132 -3.815 9.047 1.00 97.31 88 TYR A O 1
ATOM 714 N N . GLY A 1 89 ? -9.777 -4.536 11.135 1.00 97.19 89 GLY A N 1
ATOM 715 C CA . GLY A 1 89 ? -8.556 -5.274 10.796 1.00 97.19 89 GLY A CA 1
ATOM 716 C C . GLY A 1 89 ? -8.775 -6.409 9.789 1.00 97.19 89 GLY A C 1
ATOM 717 O O . GLY A 1 89 ? -8.051 -6.492 8.800 1.00 97.19 89 GLY A O 1
ATOM 718 N N . VAL A 1 90 ? -9.790 -7.254 9.995 1.00 98.00 90 VAL A N 1
ATOM 719 C CA . VAL A 1 90 ? -10.126 -8.362 9.084 1.00 98.00 90 VAL A CA 1
ATOM 720 C C . VAL A 1 90 ? -10.558 -7.837 7.706 1.00 98.00 90 VAL A C 1
ATOM 722 O O . VAL A 1 90 ? -9.950 -8.261 6.721 1.00 98.00 90 VAL A O 1
ATOM 725 N N . PRO A 1 91 ? -11.503 -6.878 7.588 1.00 98.00 91 PRO A N 1
ATOM 726 C CA . PRO A 1 91 ? -11.821 -6.264 6.299 1.00 98.00 91 PRO A CA 1
ATOM 727 C C . PRO A 1 91 ? -10.616 -5.618 5.613 1.00 98.00 91 PRO A C 1
ATOM 729 O O . PRO A 1 91 ? -10.457 -5.771 4.406 1.00 98.00 91 PRO A O 1
ATOM 732 N N . TYR A 1 92 ? -9.731 -4.955 6.363 1.00 97.00 92 TYR A N 1
ATOM 733 C CA . TYR A 1 92 ? -8.510 -4.369 5.808 1.00 97.00 92 TYR A CA 1
ATOM 734 C C . TYR A 1 92 ? -7.558 -5.427 5.231 1.00 97.00 92 TYR A C 1
ATOM 736 O O . TYR A 1 92 ? -7.029 -5.240 4.139 1.00 97.00 92 TYR A O 1
ATOM 744 N N . ILE A 1 93 ? -7.365 -6.560 5.915 1.00 97.31 93 ILE A N 1
ATOM 745 C CA . ILE A 1 93 ? -6.545 -7.669 5.400 1.00 97.31 93 ILE A CA 1
ATOM 746 C C . ILE A 1 93 ? -7.152 -8.236 4.111 1.00 97.31 93 ILE A C 1
ATOM 748 O O . ILE A 1 93 ? -6.426 -8.454 3.142 1.00 97.31 93 ILE A O 1
ATOM 752 N N . ILE A 1 94 ? -8.474 -8.431 4.070 1.00 97.25 94 ILE A N 1
ATOM 753 C CA . ILE A 1 94 ? -9.182 -8.885 2.861 1.00 97.25 94 ILE A CA 1
ATOM 754 C C . ILE A 1 94 ? -8.988 -7.882 1.722 1.00 97.25 94 ILE A C 1
ATOM 756 O O . ILE A 1 94 ? -8.645 -8.284 0.613 1.00 97.25 94 ILE A O 1
ATOM 760 N N . PHE A 1 95 ? -9.142 -6.586 2.001 1.00 97.00 95 PHE A N 1
ATOM 761 C CA . PHE A 1 95 ? -8.912 -5.522 1.028 1.00 97.00 95 PHE A CA 1
ATOM 762 C C . PHE A 1 95 ? -7.483 -5.546 0.474 1.00 97.00 95 PHE A C 1
ATOM 764 O O . PHE A 1 95 ? -7.306 -5.463 -0.736 1.00 97.00 95 PHE A O 1
ATOM 771 N N . VAL A 1 96 ? -6.470 -5.699 1.332 1.00 97.06 96 VAL A N 1
ATOM 772 C CA . VAL A 1 96 ? -5.061 -5.786 0.917 1.00 97.06 96 VAL A CA 1
ATOM 773 C C . VAL A 1 96 ? -4.829 -6.990 0.002 1.00 97.06 96 VAL A C 1
ATOM 775 O O . VAL A 1 96 ? -4.260 -6.829 -1.076 1.00 97.06 96 VAL A O 1
ATOM 778 N N . MET A 1 97 ? -5.326 -8.171 0.383 1.00 96.19 97 MET A N 1
ATOM 779 C CA . MET A 1 97 ? -5.199 -9.371 -0.449 1.00 96.19 97 MET A CA 1
ATOM 780 C C . MET A 1 97 ? -5.917 -9.212 -1.790 1.00 96.19 97 MET A C 1
ATOM 782 O O . MET A 1 97 ? -5.382 -9.610 -2.823 1.00 96.19 97 MET A O 1
ATOM 786 N N . TRP A 1 98 ? -7.110 -8.613 -1.788 1.00 95.00 98 TRP A N 1
ATOM 787 C CA . TRP A 1 98 ? -7.867 -8.352 -3.007 1.00 95.00 98 TRP A CA 1
ATOM 788 C C . TRP A 1 98 ? -7.140 -7.365 -3.920 1.00 95.00 98 TRP A C 1
ATOM 790 O O . TRP A 1 98 ? -6.992 -7.643 -5.106 1.00 95.00 98 TRP A O 1
ATOM 800 N N . LEU A 1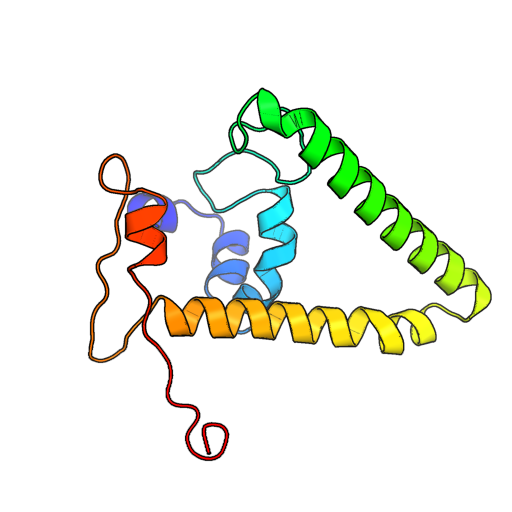 99 ? -6.630 -6.259 -3.368 1.00 95.12 99 LEU A N 1
ATOM 801 C CA . LEU A 1 99 ? -5.841 -5.262 -4.091 1.00 95.12 99 LEU A CA 1
ATOM 802 C C . LEU A 1 99 ? -4.628 -5.901 -4.779 1.00 95.12 99 LEU A C 1
ATOM 804 O O . LEU A 1 99 ? -4.406 -5.666 -5.968 1.00 95.12 99 LEU A O 1
ATOM 808 N N . ASP A 1 100 ? -3.864 -6.725 -4.059 1.00 93.94 100 ASP A N 1
ATOM 809 C CA . ASP A 1 100 ? -2.699 -7.416 -4.616 1.00 93.94 100 ASP A CA 1
ATOM 810 C C . ASP A 1 100 ? -3.109 -8.434 -5.694 1.00 93.94 100 ASP A C 1
ATOM 812 O O . ASP A 1 100 ? -2.481 -8.497 -6.755 1.00 93.94 100 ASP A O 1
ATOM 816 N N . ALA A 1 101 ? -4.195 -9.182 -5.472 1.00 92.88 101 ALA A N 1
ATOM 817 C CA . ALA A 1 101 ? -4.711 -10.154 -6.432 1.00 92.88 101 ALA A CA 1
ATOM 818 C C . ALA A 1 101 ? -5.164 -9.489 -7.739 1.00 92.88 101 ALA A C 1
ATOM 820 O O . ALA A 1 101 ? -4.713 -9.887 -8.816 1.00 92.88 101 ALA A O 1
ATOM 821 N N . VAL A 1 102 ? -6.002 -8.447 -7.672 1.00 92.12 102 VAL A N 1
ATOM 822 C CA . VAL A 1 102 ? -6.469 -7.753 -8.881 1.00 92.12 102 VAL A CA 1
ATOM 823 C C . VAL A 1 102 ? -5.318 -7.049 -9.584 1.00 92.12 102 VAL A C 1
ATOM 825 O O . VAL A 1 102 ? -5.222 -7.137 -10.804 1.00 92.12 102 VAL A O 1
ATOM 828 N N . THR A 1 103 ? -4.390 -6.429 -8.853 1.00 91.50 103 THR A N 1
ATOM 829 C CA . THR A 1 103 ? -3.209 -5.799 -9.462 1.00 91.50 103 THR A CA 1
ATOM 830 C C . THR A 1 103 ? -2.370 -6.837 -10.206 1.00 91.50 103 THR A C 1
ATOM 832 O O . THR A 1 103 ? -1.964 -6.612 -11.345 1.00 91.50 103 THR A O 1
ATOM 835 N N . TYR A 1 104 ? -2.137 -8.007 -9.604 1.00 90.00 104 TYR A N 1
ATOM 836 C CA . TYR A 1 104 ? -1.415 -9.086 -10.269 1.00 90.00 104 TYR A CA 1
ATOM 837 C C . TYR A 1 104 ? -2.132 -9.537 -11.545 1.00 90.00 104 TYR A C 1
ATOM 839 O O . TYR A 1 104 ? -1.503 -9.574 -12.603 1.00 90.00 104 TYR A O 1
ATOM 847 N N . LEU A 1 105 ? -3.434 -9.821 -11.460 1.00 90.75 105 LEU A N 1
ATOM 848 C CA . LEU A 1 105 ? -4.225 -10.293 -12.592 1.00 90.75 105 LEU A CA 1
ATOM 849 C C . LEU A 1 105 ? -4.227 -9.278 -13.738 1.00 90.75 105 LEU A C 1
ATOM 851 O O . LEU A 1 105 ? -3.922 -9.643 -14.870 1.00 90.75 105 LEU A O 1
ATOM 855 N N . HIS A 1 106 ? -4.495 -8.001 -13.490 1.00 90.56 106 HIS A N 1
ATOM 856 C CA . HIS A 1 106 ? -4.562 -7.032 -14.588 1.00 90.56 106 HIS A CA 1
ATOM 857 C C . HIS A 1 106 ? -3.191 -6.752 -15.217 1.00 90.56 106 HIS A C 1
ATOM 859 O O . HIS A 1 106 ? -3.138 -6.353 -16.372 1.00 90.56 106 HIS A O 1
ATOM 865 N N . HIS A 1 107 ? -2.078 -7.015 -14.525 1.00 89.50 107 HIS A N 1
ATOM 866 C CA . HIS A 1 107 ? -0.728 -6.772 -15.053 1.00 89.50 107 HIS A CA 1
ATOM 867 C C . HIS A 1 107 ? 0.028 -8.028 -15.521 1.00 89.50 107 HIS A C 1
ATOM 869 O O . HIS A 1 107 ? 1.192 -7.921 -15.913 1.00 89.50 107 HIS A O 1
ATOM 875 N N . HIS A 1 108 ? -0.593 -9.211 -15.501 1.00 88.25 108 HIS A N 1
ATOM 876 C CA . HIS A 1 108 ? 0.039 -10.458 -15.950 1.00 88.25 108 HIS A CA 1
ATOM 877 C C . HIS A 1 108 ? -0.947 -11.330 -16.725 1.00 88.25 108 HIS A C 1
ATOM 879 O O . HIS A 1 108 ? -1.820 -11.943 -16.121 1.00 88.25 108 HIS A O 1
ATOM 885 N N . GLY A 1 109 ? -0.791 -11.454 -18.042 1.00 83.31 109 GLY A N 1
ATOM 886 C CA . GLY A 1 109 ? -1.528 -12.454 -18.821 1.00 83.31 109 GLY A CA 1
ATOM 887 C C . GLY A 1 109 ? -0.857 -13.832 -18.793 1.00 83.31 109 GLY A C 1
ATOM 888 O O . GLY A 1 109 ? 0.358 -13.939 -18.599 1.00 83.31 109 GLY A O 1
ATOM 889 N N . HIS A 1 110 ? -1.666 -14.885 -18.950 1.00 78.56 110 HIS A N 1
ATOM 890 C CA . HIS A 1 110 ? -1.181 -16.261 -19.108 1.00 78.56 110 HIS A CA 1
ATOM 891 C C . HIS A 1 110 ? -0.846 -16.538 -20.578 1.00 78.56 110 HIS A C 1
ATOM 893 O O . HIS A 1 110 ? 0.314 -16.800 -20.898 1.00 78.56 110 HIS A O 1
ATOM 899 N N . ASP A 1 111 ? -1.843 -16.381 -21.451 1.00 82.31 111 ASP A N 1
ATOM 900 C CA . ASP A 1 111 ? -1.705 -16.541 -22.901 1.00 82.31 111 ASP A CA 1
ATOM 901 C C . ASP A 1 111 ? -1.152 -15.258 -23.543 1.00 82.31 111 ASP A C 1
ATOM 903 O O . ASP A 1 111 ? -0.131 -15.283 -24.236 1.00 82.31 111 ASP A O 1
ATOM 907 N N . ASP A 1 112 ? -1.747 -14.109 -23.207 1.00 78.44 112 ASP A N 1
ATOM 908 C CA . ASP A 1 112 ? -1.318 -12.796 -23.694 1.00 78.44 112 ASP A CA 1
ATOM 909 C C . ASP A 1 112 ? -0.217 -12.201 -22.815 1.00 78.44 112 ASP A C 1
ATOM 911 O O . ASP A 1 112 ? -0.449 -11.596 -21.764 1.00 78.44 112 ASP A O 1
ATOM 915 N N . LYS A 1 113 ? 1.035 -12.361 -23.244 1.00 82.81 113 LYS A N 1
ATOM 916 C CA . LYS A 1 113 ? 2.170 -11.772 -22.528 1.00 82.81 113 LYS A CA 1
ATOM 917 C C . LYS A 1 113 ? 2.177 -10.255 -22.681 1.00 82.81 113 LYS A C 1
ATOM 919 O O . LYS A 1 113 ? 2.329 -9.724 -23.777 1.00 82.81 113 LYS A O 1
ATOM 924 N N . LEU A 1 114 ? 2.124 -9.563 -21.550 1.00 86.81 114 LEU A N 1
ATOM 925 C CA . LEU A 1 114 ? 2.232 -8.112 -21.493 1.00 86.81 114 LEU A CA 1
ATOM 926 C C . LEU A 1 114 ? 3.697 -7.635 -21.473 1.00 86.81 114 LEU A C 1
ATOM 928 O O . LEU A 1 114 ? 4.535 -8.237 -20.789 1.00 86.81 114 LEU A O 1
ATOM 932 N N . PRO A 1 115 ? 4.035 -6.538 -22.179 1.00 88.19 115 PRO A N 1
ATOM 933 C CA . PRO A 1 115 ? 5.384 -5.982 -22.172 1.00 88.19 115 PRO A CA 1
ATOM 934 C C . PRO A 1 115 ? 5.771 -5.423 -20.795 1.00 88.19 115 PRO A C 1
ATOM 936 O O . PRO A 1 115 ? 5.136 -4.523 -20.257 1.00 88.19 115 PRO A O 1
ATOM 939 N N . TRP A 1 116 ? 6.888 -5.890 -20.232 1.00 85.25 116 TRP A N 1
ATOM 940 C CA . TRP A 1 116 ? 7.392 -5.374 -18.955 1.00 85.25 116 TRP A CA 1
ATOM 941 C C . TRP A 1 116 ? 8.444 -4.276 -19.157 1.00 85.25 116 TRP A C 1
ATOM 943 O O . TRP A 1 116 ? 9.647 -4.551 -19.220 1.00 85.25 116 TRP A O 1
ATOM 953 N N . TYR A 1 117 ? 8.015 -3.014 -19.178 1.00 89.12 117 TYR A N 1
ATOM 954 C CA . TYR A 1 117 ? 8.923 -1.870 -19.314 1.00 89.12 117 TYR A CA 1
ATOM 955 C C . TYR A 1 117 ? 9.799 -1.644 -18.066 1.00 89.12 117 TYR A C 1
ATOM 957 O O . TYR A 1 117 ? 9.352 -1.786 -16.924 1.00 89.12 117 TYR A O 1
ATOM 965 N N . ARG A 1 118 ? 11.075 -1.285 -18.269 1.00 83.88 118 ARG A N 1
ATOM 966 C CA . ARG A 1 118 ? 12.059 -1.016 -17.199 1.00 83.88 118 ARG A CA 1
ATOM 967 C C . ARG A 1 118 ? 12.993 0.128 -17.580 1.00 83.88 118 ARG A C 1
ATOM 969 O O . ARG A 1 118 ? 13.228 0.381 -18.757 1.00 83.88 118 ARG A O 1
ATOM 976 N N . GLY A 1 119 ? 13.596 0.763 -16.574 1.00 86.25 119 GLY A N 1
ATOM 977 C CA . GLY A 1 119 ? 14.587 1.819 -16.789 1.00 86.25 119 GLY A CA 1
ATOM 978 C C . GLY 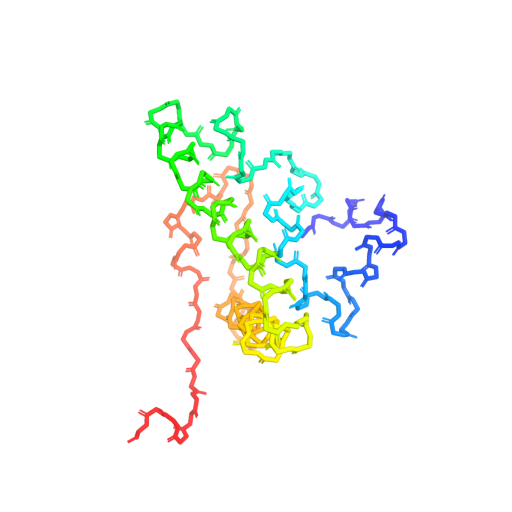A 1 119 ? 14.006 2.961 -17.622 1.00 86.25 119 GLY A C 1
ATOM 979 O O . GLY A 1 119 ? 12.917 3.437 -17.318 1.00 86.25 119 GLY A O 1
ATOM 980 N N . LYS A 1 120 ? 14.716 3.358 -18.683 1.00 89.88 120 LYS A N 1
ATOM 981 C CA . LYS A 1 120 ? 14.300 4.442 -19.587 1.00 89.88 120 LYS A CA 1
ATOM 982 C C . LYS A 1 120 ? 13.063 4.109 -20.433 1.00 89.88 120 LYS A C 1
ATOM 984 O O . LYS A 1 120 ? 12.406 5.024 -20.904 1.00 89.88 120 LYS A O 1
ATOM 989 N N . GLU A 1 121 ? 12.728 2.827 -20.592 1.00 90.50 121 GLU A N 1
ATOM 990 C CA . GLU A 1 121 ? 11.546 2.409 -21.358 1.00 90.50 121 GLU A CA 1
ATOM 991 C C . GLU A 1 121 ? 10.241 2.533 -20.567 1.00 90.50 121 GLU A C 1
ATOM 993 O O . GLU A 1 121 ? 9.156 2.477 -21.150 1.00 90.50 121 GLU A O 1
ATOM 998 N N . TRP A 1 122 ? 10.327 2.666 -19.240 1.00 90.69 122 TRP A N 1
ATOM 999 C CA . TRP A 1 122 ? 9.156 2.798 -18.385 1.00 90.69 122 TRP A CA 1
ATOM 1000 C C . TRP A 1 122 ? 8.681 4.252 -18.329 1.00 90.69 122 TRP A C 1
ATOM 1002 O O . TRP A 1 122 ? 9.463 5.165 -18.075 1.00 90.69 122 TRP A O 1
ATOM 1012 N N . SER A 1 123 ? 7.377 4.452 -18.499 1.00 90.50 123 SER A N 1
ATOM 1013 C CA . SER A 1 123 ? 6.687 5.710 -18.214 1.00 90.50 123 SER A CA 1
ATOM 1014 C C . SER A 1 123 ? 5.342 5.413 -17.555 1.00 90.50 123 SER A C 1
ATOM 1016 O O . SER A 1 123 ? 4.816 4.307 -17.698 1.00 90.50 123 SER A O 1
ATOM 1018 N N . TYR A 1 124 ? 4.772 6.399 -16.854 1.00 85.25 124 TYR A N 1
ATOM 1019 C CA . TYR A 1 124 ? 3.453 6.259 -16.226 1.00 85.25 124 TYR A CA 1
ATOM 1020 C C . TYR A 1 124 ? 2.386 5.830 -17.244 1.00 85.25 124 TYR A C 1
ATOM 1022 O O . TYR A 1 124 ? 1.665 4.864 -17.013 1.00 85.25 124 TYR A O 1
ATOM 1030 N N . LEU A 1 125 ? 2.365 6.480 -18.414 1.00 91.25 125 LEU A N 1
ATOM 1031 C CA . LEU A 1 125 ? 1.429 6.168 -19.494 1.00 91.25 125 LEU A CA 1
ATOM 1032 C C . LEU A 1 125 ? 1.599 4.736 -20.019 1.00 91.25 125 LEU A C 1
ATOM 1034 O O . LEU A 1 125 ? 0.623 4.001 -20.107 1.00 91.25 125 LEU A O 1
ATOM 1038 N N . ARG A 1 126 ? 2.832 4.310 -20.330 1.00 91.50 126 ARG A N 1
ATOM 1039 C CA . ARG A 1 126 ? 3.085 2.940 -20.811 1.00 91.50 126 ARG A CA 1
ATOM 1040 C C . ARG A 1 126 ? 2.694 1.896 -19.767 1.00 91.50 126 ARG A C 1
ATOM 1042 O O . ARG A 1 126 ? 2.125 0.873 -20.125 1.00 91.50 126 ARG A O 1
ATOM 1049 N N . GLY A 1 127 ? 2.982 2.159 -18.492 1.00 87.94 127 GLY A N 1
ATOM 1050 C CA . GLY A 1 127 ? 2.575 1.289 -17.390 1.00 87.94 127 GLY A CA 1
ATOM 1051 C C . GLY A 1 127 ? 1.055 1.165 -17.280 1.00 87.94 127 GLY A C 1
ATOM 1052 O O . GLY A 1 127 ? 0.554 0.050 -17.183 1.00 87.94 127 GLY A O 1
ATOM 1053 N N . GLY A 1 128 ? 0.337 2.288 -17.357 1.00 87.00 128 GLY A N 1
ATOM 1054 C CA . GLY A 1 128 ? -1.126 2.316 -17.290 1.00 87.00 128 GLY A CA 1
ATOM 1055 C C . GLY A 1 128 ? -1.814 1.647 -18.481 1.00 87.00 128 GLY A C 1
ATOM 1056 O O . GLY A 1 128 ? -2.848 1.025 -18.300 1.00 87.00 128 GLY A O 1
ATOM 1057 N N . LEU A 1 129 ? -1.223 1.716 -19.678 1.00 89.38 129 LEU A N 1
ATOM 1058 C CA . LEU A 1 129 ? -1.748 1.051 -20.879 1.00 89.38 129 LEU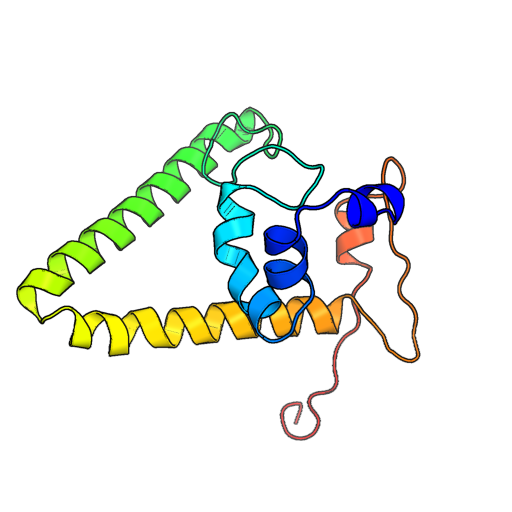 A CA 1
ATOM 1059 C C . LEU A 1 129 ? -1.385 -0.439 -20.967 1.00 89.38 129 LEU A C 1
ATOM 1061 O O . LEU A 1 129 ? -1.819 -1.124 -21.887 1.00 89.38 129 LEU A O 1
ATOM 1065 N N . THR A 1 130 ? -0.569 -0.945 -20.041 1.00 90.19 130 THR A N 1
ATOM 1066 C CA . THR A 1 130 ? -0.171 -2.357 -19.9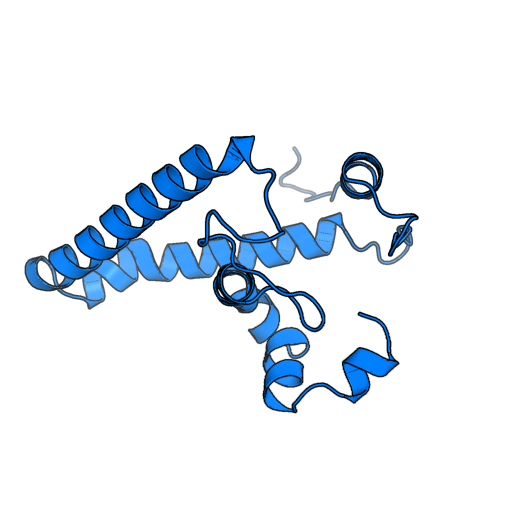93 1.00 90.19 130 THR A CA 1
ATOM 1067 C C . THR A 1 130 ? -0.997 -3.091 -18.939 1.00 90.19 130 THR A C 1
ATOM 1069 O O . THR A 1 130 ? -0.479 -3.570 -17.923 1.00 90.19 130 THR A O 1
ATOM 1072 N N . THR A 1 131 ? -2.304 -3.137 -19.178 1.00 89.19 131 THR A N 1
ATOM 1073 C CA . THR A 1 131 ? -3.276 -3.886 -18.380 1.00 89.19 131 THR A CA 1
ATOM 1074 C C . THR A 1 131 ? -4.136 -4.768 -19.276 1.00 89.19 131 THR A C 1
ATOM 1076 O O . THR A 1 131 ? -4.334 -4.459 -20.448 1.00 89.19 131 THR A O 1
ATOM 1079 N N . VAL A 1 132 ? -4.648 -5.863 -18.722 1.00 89.94 132 VAL A N 1
ATOM 1080 C CA . VAL A 1 132 ? -5.630 -6.745 -19.363 1.00 89.94 132 VAL A CA 1
ATOM 1081 C C . VAL A 1 132 ? -6.888 -6.743 -18.518 1.00 89.94 132 VAL A C 1
ATOM 1083 O O . VAL A 1 132 ? -6.825 -7.056 -17.325 1.00 89.94 132 VAL A O 1
ATOM 1086 N N . ASP A 1 133 ? -8.012 -6.425 -19.149 1.00 88.50 133 ASP A N 1
ATOM 1087 C CA . ASP A 1 133 ? -9.324 -6.536 -18.527 1.00 88.50 133 ASP A CA 1
ATOM 1088 C C . ASP A 1 133 ? -9.669 -8.008 -18.315 1.00 88.50 133 ASP A C 1
ATOM 1090 O O . ASP A 1 133 ? -9.464 -8.858 -19.186 1.00 88.50 133 ASP A O 1
ATOM 1094 N N . ARG A 1 134 ? -10.149 -8.327 -17.115 1.00 87.94 134 ARG A N 1
ATOM 1095 C CA . ARG A 1 134 ? -10.488 -9.699 -16.744 1.00 87.94 134 ARG A CA 1
ATOM 1096 C C . ARG A 1 134 ? -11.977 -9.940 -16.914 1.00 87.94 134 ARG A C 1
ATOM 1098 O O . ARG A 1 134 ? -12.795 -9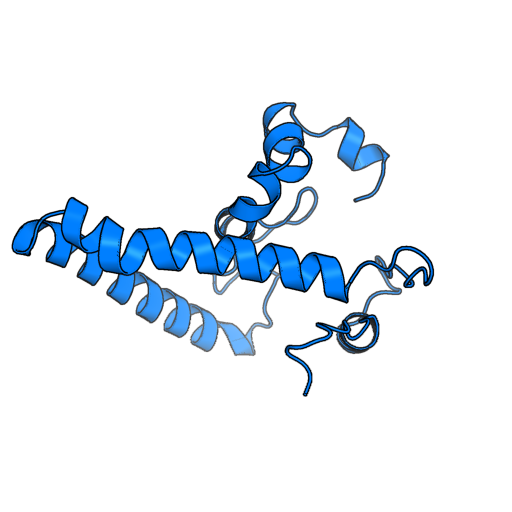.164 -16.429 1.00 87.94 134 ARG A O 1
ATOM 1105 N N . ASP A 1 135 ? -12.313 -11.048 -17.567 1.00 87.12 135 ASP A N 1
ATOM 1106 C CA . ASP A 1 135 ? -13.683 -11.535 -17.593 1.00 87.12 135 ASP A CA 1
ATOM 1107 C C . ASP A 1 135 ? -13.999 -12.263 -16.275 1.00 87.12 135 ASP A C 1
ATOM 1109 O O . ASP A 1 135 ? -13.410 -13.302 -15.969 1.00 87.12 135 ASP A O 1
ATOM 1113 N N . TYR A 1 136 ? -14.906 -11.702 -15.476 1.00 83.88 136 TYR A N 1
ATOM 1114 C CA . TYR A 1 136 ? -15.405 -12.284 -14.232 1.00 83.88 136 TYR A CA 1
ATOM 1115 C C . TYR A 1 136 ? -16.649 -13.159 -14.456 1.00 83.88 136 TYR A C 1
ATOM 1117 O O . TYR A 1 136 ? -17.309 -13.564 -13.495 1.00 83.88 136 TYR A O 1
ATOM 1125 N N . GLY A 1 137 ? -16.981 -13.471 -15.711 1.00 87.69 137 GLY A N 1
ATOM 1126 C CA . GLY A 1 137 ? -18.048 -14.386 -16.088 1.00 87.69 137 GLY A CA 1
ATOM 1127 C C . GLY A 1 137 ? -19.410 -13.888 -15.620 1.00 87.69 137 GLY A C 1
ATOM 1128 O O . GLY A 1 137 ? -19.905 -12.863 -16.081 1.00 87.69 137 GLY A O 1
ATOM 1129 N N . ILE A 1 138 ? -20.018 -14.607 -14.674 1.00 90.25 138 ILE A N 1
ATOM 1130 C CA . ILE A 1 138 ? -21.365 -14.296 -14.168 1.00 90.25 138 ILE A CA 1
ATOM 1131 C C . ILE A 1 138 ? -21.464 -12.951 -13.442 1.00 90.25 138 ILE A C 1
ATOM 1133 O O . ILE A 1 138 ? -22.569 -12.480 -13.230 1.00 90.25 138 ILE A O 1
ATOM 1137 N N . PHE A 1 139 ? -20.342 -12.350 -13.038 1.00 85.00 139 PHE A N 1
ATOM 1138 C CA . PHE A 1 139 ? -20.330 -11.032 -12.392 1.00 85.00 139 PHE A CA 1
ATOM 1139 C C . PHE A 1 139 ? -20.249 -9.868 -13.387 1.00 85.00 139 PHE A C 1
ATOM 1141 O O . PHE A 1 139 ? -20.358 -8.715 -12.979 1.00 85.00 139 PHE A O 1
ATOM 1148 N N . ASN A 1 140 ? -20.027 -10.160 -14.671 1.00 84.81 140 ASN A N 1
ATOM 1149 C CA . ASN A 1 140 ? -19.954 -9.159 -15.732 1.00 84.81 140 ASN A CA 1
ATOM 1150 C C . ASN A 1 140 ? -21.308 -8.895 -16.419 1.00 84.81 140 ASN A C 1
ATOM 1152 O O . ASN A 1 140 ? -21.374 -8.019 -17.279 1.00 84.81 140 ASN A O 1
ATOM 1156 N N . ASN A 1 141 ? -22.365 -9.629 -16.050 1.00 66.38 141 ASN A N 1
ATOM 1157 C CA . ASN A 1 141 ? -23.745 -9.483 -16.536 1.00 66.38 141 ASN A CA 1
ATOM 1158 C C . ASN A 1 141 ? -24.726 -9.432 -15.358 1.00 66.38 141 ASN A C 1
ATOM 1160 O O . ASN A 1 141 ? -25.882 -9.016 -15.589 1.00 66.38 141 ASN A O 1
#

Sequence (141 aa):
LPEKLYKNLSHSTRMLRYTVPLPMLAYPLYLWYRSPGKEGSHYNPYSSLFAPSERKLIATSTTCWSIVLASLVYLSFLVGPVTVLKVYGVPYIIFVMWLDAVTYLHHHGHDDKLPWYRGKEWSYLRGGLTTVDRDYGIFNN